Protein AF-A0A920BIP7-F1 (afdb_monomer)

pLDDT: mean 94.24, std 6.57, range [60.81, 98.56]

Secondary structure (DSSP, 8-state):
------SS----EEEBTTS-EEEE-BTT-EEEE-TTS-EEEE--SSS-EEEEEE-SSSS-EEEEEETTTTEEEEEE-SSPBPPPSS--

Structure (mmCIF, N/CA/C/O backbone):
data_AF-A0A920BIP7-F1
#
_entry.id   AF-A0A920BIP7-F1
#
loop_
_atom_site.group_PDB
_atom_site.id
_atom_site.type_symbol
_atom_site.label_atom_id
_atom_site.label_alt_id
_atom_site.label_comp_id
_atom_site.label_asym_id
_atom_site.label_entity_id
_atom_site.label_seq_id
_atom_site.pdbx_PDB_ins_code
_atom_site.Cartn_x
_atom_site.Cartn_y
_atom_site.Cartn_z
_atom_site.occupancy
_atom_site.B_iso_or_equiv
_atom_site.auth_seq_id
_atom_site.auth_comp_id
_atom_site.auth_asym_id
_atom_site.auth_atom_id
_atom_site.pdbx_PDB_model_num
ATOM 1 N N . MET A 1 1 ? -1.315 -20.746 -9.113 1.00 84.62 1 MET A N 1
ATOM 2 C CA . MET A 1 1 ? -1.366 -19.789 -10.241 1.00 84.62 1 MET A CA 1
ATOM 3 C C . MET A 1 1 ? -0.736 -18.488 -9.761 1.00 84.62 1 MET A C 1
ATOM 5 O O . MET A 1 1 ? -0.963 -18.146 -8.609 1.00 84.62 1 MET A O 1
ATOM 9 N N . CYS A 1 2 ? 0.095 -17.826 -10.571 1.00 92.94 2 CYS A N 1
ATOM 10 C CA . CYS A 1 2 ? 0.644 -16.502 -10.246 1.00 92.94 2 CYS A CA 1
ATOM 11 C C . CYS A 1 2 ? -0.359 -15.426 -10.695 1.00 92.94 2 CYS A C 1
ATOM 13 O O . CYS A 1 2 ? -0.813 -15.502 -11.834 1.00 92.94 2 CYS A O 1
ATOM 15 N N . VAL A 1 3 ? -0.724 -14.488 -9.812 1.00 93.44 3 VAL A N 1
ATOM 16 C CA . VAL A 1 3 ? -1.743 -13.450 -10.087 1.00 93.44 3 VAL A CA 1
ATOM 17 C C . VAL A 1 3 ? -1.115 -12.161 -10.626 1.00 93.44 3 VAL A C 1
ATOM 19 O O . VAL A 1 3 ? -1.668 -11.545 -11.530 1.00 93.44 3 VAL A O 1
ATOM 22 N N . ALA A 1 4 ? 0.054 -11.783 -10.108 1.00 93.81 4 ALA A N 1
ATOM 23 C CA . ALA A 1 4 ? 0.807 -10.608 -10.529 1.00 93.81 4 ALA A CA 1
ATOM 24 C C . ALA A 1 4 ? 2.298 -10.792 -10.207 1.00 93.81 4 ALA A C 1
ATOM 26 O O . ALA A 1 4 ? 2.657 -11.488 -9.255 1.00 93.81 4 ALA A O 1
ATOM 27 N N . ASN A 1 5 ? 3.162 -10.148 -10.984 1.00 92.69 5 ASN A N 1
ATOM 28 C CA . ASN A 1 5 ? 4.588 -10.014 -10.714 1.00 92.69 5 ASN A CA 1
ATOM 29 C C . ASN A 1 5 ? 5.023 -8.577 -11.004 1.00 92.69 5 ASN A C 1
ATOM 31 O O . ASN A 1 5 ? 4.370 -7.862 -11.761 1.00 92.69 5 ASN A O 1
ATOM 35 N N . THR A 1 6 ? 6.141 -8.165 -10.422 1.00 89.19 6 THR A N 1
ATOM 36 C CA . THR A 1 6 ? 6.735 -6.854 -10.688 1.00 89.19 6 THR A CA 1
ATOM 37 C C . THR A 1 6 ? 8.170 -7.038 -11.178 1.00 89.19 6 THR A C 1
ATOM 39 O O . THR A 1 6 ? 8.720 -8.142 -11.114 1.00 89.19 6 THR A O 1
ATOM 42 N N . LEU A 1 7 ? 8.753 -5.989 -11.766 1.00 80.94 7 LEU A N 1
ATOM 43 C CA . LEU A 1 7 ? 10.174 -5.998 -12.141 1.00 80.94 7 LEU A CA 1
ATOM 44 C C . LEU A 1 7 ? 11.081 -5.793 -10.915 1.00 80.94 7 LEU A C 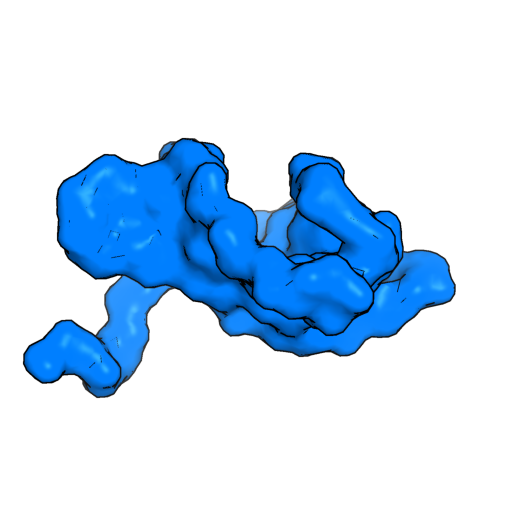1
ATOM 46 O O . LEU A 1 7 ? 12.272 -6.099 -10.972 1.00 80.94 7 LEU A O 1
ATOM 50 N N . ALA A 1 8 ? 10.516 -5.273 -9.826 1.00 83.88 8 ALA A N 1
ATOM 51 C CA . ALA A 1 8 ? 11.121 -5.170 -8.507 1.00 83.88 8 ALA A CA 1
ATOM 52 C C . ALA A 1 8 ? 10.638 -6.315 -7.584 1.00 83.88 8 ALA A C 1
ATOM 54 O O . ALA A 1 8 ? 10.180 -7.361 -8.046 1.00 83.88 8 ALA A O 1
ATOM 55 N N . SER A 1 9 ? 10.779 -6.124 -6.269 1.00 92.88 9 SER A N 1
ATOM 56 C CA . SER A 1 9 ? 10.263 -7.039 -5.244 1.00 92.88 9 SER A CA 1
ATOM 57 C C . SER A 1 9 ? 8.988 -6.493 -4.607 1.00 92.88 9 SER A C 1
ATOM 59 O O . SER A 1 9 ? 8.760 -5.284 -4.577 1.00 92.88 9 SER A O 1
ATOM 61 N N . LEU A 1 10 ? 8.195 -7.403 -4.048 1.00 97.00 10 LEU A N 1
ATOM 62 C CA . LEU A 1 10 ? 7.120 -7.082 -3.115 1.00 97.00 10 LEU A CA 1
ATOM 63 C C . LEU A 1 10 ? 7.689 -7.004 -1.695 1.00 97.00 10 LEU A C 1
ATOM 65 O O . LEU A 1 10 ? 8.585 -7.779 -1.353 1.00 97.00 10 LEU A O 1
ATOM 69 N N . ASP A 1 11 ? 7.169 -6.078 -0.897 1.00 97.19 11 ASP A N 1
ATOM 70 C CA . ASP A 1 11 ? 7.548 -5.880 0.502 1.00 97.19 11 ASP A CA 1
ATOM 71 C C . ASP A 1 11 ? 6.345 -6.200 1.414 1.00 97.19 11 ASP A C 1
ATOM 73 O O . ASP A 1 11 ? 5.881 -7.343 1.435 1.00 97.19 11 ASP A O 1
ATOM 77 N N . SER A 1 12 ? 5.804 -5.219 2.141 1.00 98.06 12 SER A N 1
ATOM 78 C CA . SER A 1 12 ? 4.683 -5.418 3.067 1.00 98.06 12 SER A CA 1
ATOM 79 C C . SER A 1 12 ? 3.311 -5.259 2.400 1.00 98.06 12 SER A C 1
ATOM 81 O O . SER A 1 12 ? 3.196 -4.831 1.250 1.00 98.06 12 SER A O 1
ATOM 83 N N . MET A 1 13 ? 2.243 -5.605 3.125 1.00 98.38 13 MET A N 1
ATOM 84 C CA . MET A 1 13 ? 0.871 -5.573 2.612 1.00 98.38 13 MET A CA 1
ATOM 85 C C . MET A 1 13 ? -0.169 -5.263 3.692 1.00 98.38 13 MET A C 1
ATOM 87 O O . MET A 1 13 ? 0.027 -5.581 4.864 1.00 98.38 13 MET A O 1
ATOM 91 N N . ALA A 1 14 ? -1.308 -4.730 3.257 1.00 98.25 14 ALA A N 1
ATOM 92 C CA . ALA A 1 14 ? -2.537 -4.602 4.031 1.00 98.25 14 ALA A CA 1
ATOM 93 C C . ALA A 1 14 ? -3.730 -5.136 3.226 1.00 98.25 14 ALA A C 1
ATOM 95 O O . ALA A 1 14 ? -3.652 -5.310 2.009 1.00 98.25 14 ALA A O 1
ATOM 96 N N . ILE A 1 15 ? -4.836 -5.411 3.915 1.00 98.00 15 ILE A N 1
ATOM 97 C CA . ILE A 1 15 ? -6.054 -5.970 3.322 1.00 98.00 15 ILE A CA 1
ATOM 98 C C . ILE A 1 15 ? -7.184 -4.954 3.459 1.00 98.00 15 ILE A C 1
ATOM 100 O O . ILE A 1 15 ? -7.332 -4.334 4.511 1.00 98.00 15 ILE A O 1
ATOM 104 N N . GLU A 1 16 ? -7.964 -4.772 2.402 1.00 97.00 16 GLU A N 1
ATOM 105 C CA . GLU A 1 16 ? -9.216 -4.015 2.437 1.00 97.00 16 GLU A CA 1
ATOM 106 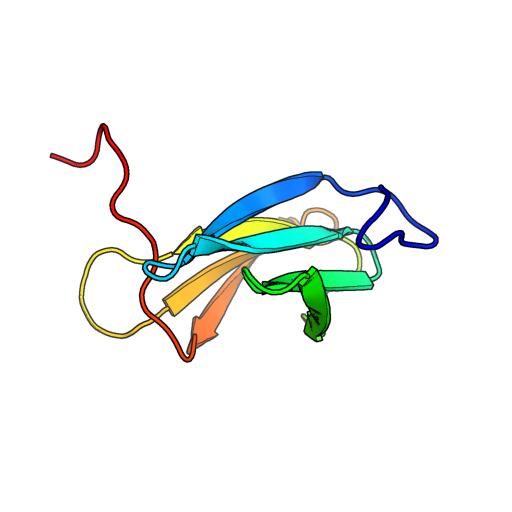C C . GLU A 1 16 ? -10.359 -4.885 2.981 1.00 97.00 16 GLU A C 1
ATOM 108 O O . GLU A 1 16 ? -10.292 -6.113 2.962 1.00 97.00 16 GLU A O 1
ATOM 113 N N . ALA A 1 17 ? -11.444 -4.269 3.448 1.00 95.25 17 ALA A N 1
ATOM 114 C CA . ALA A 1 17 ? -12.569 -4.981 4.057 1.00 95.25 17 ALA A CA 1
ATOM 115 C C . ALA A 1 17 ? -13.251 -6.002 3.119 1.00 95.25 17 ALA A C 1
ATOM 117 O O . ALA A 1 17 ? -13.856 -6.958 3.599 1.00 95.25 17 ALA A O 1
ATOM 118 N N . ASP A 1 18 ? -13.145 -5.826 1.797 1.00 96.44 18 ASP A N 1
ATOM 119 C CA . ASP A 1 18 ? -13.687 -6.752 0.791 1.00 96.44 18 ASP A CA 1
ATOM 120 C C . ASP A 1 18 ? -12.734 -7.908 0.422 1.00 96.44 18 ASP A C 1
ATOM 122 O O . ASP A 1 18 ? -13.081 -8.762 -0.395 1.00 96.44 18 ASP A O 1
ATOM 126 N N . GLY A 1 19 ? -11.547 -7.960 1.035 1.00 97.62 19 GLY A N 1
ATOM 127 C CA . GLY A 1 19 ? -10.518 -8.962 0.762 1.00 97.62 19 GLY A CA 1
ATOM 128 C C . GLY A 1 19 ? -9.517 -8.573 -0.328 1.00 97.62 19 GLY A C 1
ATOM 129 O O . GLY A 1 19 ? -8.641 -9.380 -0.642 1.00 97.62 19 GLY A O 1
ATOM 130 N N . THR A 1 20 ? -9.600 -7.366 -0.892 1.00 98.44 20 THR A N 1
ATOM 131 C CA . THR A 1 20 ? -8.565 -6.836 -1.790 1.00 98.44 20 THR A CA 1
ATOM 132 C C . THR A 1 20 ? -7.228 -6.735 -1.055 1.00 98.44 20 THR A C 1
ATOM 134 O O . THR A 1 20 ? -7.137 -6.206 0.055 1.00 98.44 20 THR A O 1
ATOM 137 N N . VAL A 1 21 ? -6.171 -7.246 -1.682 1.00 98.44 21 VAL A N 1
ATOM 138 C CA . VAL A 1 21 ? -4.804 -7.232 -1.158 1.00 98.44 21 VAL A CA 1
ATOM 139 C C . VAL A 1 21 ? -4.070 -6.020 -1.717 1.00 98.44 21 VAL A C 1
ATOM 141 O O . VAL A 1 21 ? -3.945 -5.883 -2.933 1.00 98.44 21 VAL A O 1
ATOM 144 N N . VAL A 1 22 ? -3.541 -5.165 -0.846 1.00 98.56 22 VAL A N 1
ATOM 145 C CA . VAL A 1 22 ? -2.740 -3.999 -1.233 1.00 98.56 22 VAL A CA 1
ATOM 146 C C . VAL A 1 22 ? -1.307 -4.224 -0.785 1.00 98.56 22 VAL A C 1
ATOM 148 O O . VAL A 1 22 ? -1.035 -4.356 0.405 1.00 98.56 22 VAL A O 1
ATOM 151 N N . VAL A 1 23 ? -0.388 -4.289 -1.742 1.00 98.50 23 VAL A N 1
ATOM 152 C CA . VAL A 1 23 ? 1.012 -4.660 -1.524 1.00 98.50 23 VAL A CA 1
ATOM 153 C C . VAL A 1 23 ? 1.913 -3.489 -1.878 1.00 98.50 23 VAL A C 1
ATOM 155 O O . VAL A 1 23 ? 1.808 -2.931 -2.967 1.00 98.50 23 VAL A O 1
ATOM 158 N N . ALA A 1 24 ? 2.839 -3.140 -0.994 1.00 98.31 24 ALA A N 1
ATOM 159 C CA . ALA A 1 24 ? 3.930 -2.240 -1.324 1.00 98.31 24 ALA A CA 1
ATOM 160 C C . ALA A 1 24 ? 4.912 -2.938 -2.278 1.00 98.31 24 ALA A C 1
ATOM 162 O O . ALA A 1 24 ? 5.482 -3.983 -1.961 1.00 98.31 24 ALA A O 1
ATOM 163 N N . ALA A 1 25 ? 5.094 -2.366 -3.465 1.00 97.31 25 ALA A N 1
ATOM 164 C CA . ALA A 1 25 ? 5.847 -2.947 -4.572 1.00 97.31 25 ALA A CA 1
ATOM 165 C C . ALA A 1 25 ? 7.143 -2.171 -4.870 1.00 97.31 25 ALA A C 1
ATOM 167 O O . ALA A 1 25 ? 7.539 -2.006 -6.026 1.00 97.31 25 ALA A O 1
ATOM 168 N N . LEU A 1 26 ? 7.810 -1.658 -3.828 1.00 96.75 26 LEU A N 1
ATOM 169 C CA . LEU A 1 26 ? 9.067 -0.910 -3.910 1.00 96.75 26 LEU A CA 1
ATOM 170 C C . LEU A 1 26 ? 9.009 0.239 -4.926 1.00 96.75 26 LEU A C 1
ATOM 172 O O . LEU A 1 26 ? 8.470 1.304 -4.636 1.00 96.75 26 LEU A O 1
ATOM 176 N N . ARG A 1 27 ? 9.596 0.040 -6.110 1.00 95.69 27 ARG A N 1
ATOM 177 C CA . ARG A 1 27 ? 9.707 1.060 -7.163 1.00 95.69 27 ARG A CA 1
ATOM 178 C C . ARG A 1 27 ? 8.426 1.215 -7.981 1.00 95.69 27 ARG A C 1
ATOM 180 O O . ARG A 1 27 ? 8.285 2.214 -8.681 1.00 95.69 27 ARG A O 1
ATOM 187 N N . ASP A 1 28 ? 7.522 0.245 -7.889 1.00 95.75 28 ASP A N 1
ATOM 188 C CA . ASP A 1 28 ? 6.297 0.185 -8.686 1.00 95.75 28 ASP A CA 1
ATOM 189 C C . ASP A 1 28 ? 5.087 0.813 -7.960 1.00 95.75 28 ASP A C 1
ATOM 191 O O . ASP A 1 28 ? 4.007 0.919 -8.537 1.00 95.75 28 ASP A O 1
ATOM 195 N N . GLY A 1 29 ? 5.259 1.287 -6.718 1.00 96.69 29 GLY A N 1
ATOM 196 C CA . GLY A 1 29 ? 4.192 1.899 -5.920 1.00 96.69 29 GLY A CA 1
ATOM 197 C C . GLY A 1 29 ? 3.418 0.871 -5.097 1.00 96.69 29 GLY A C 1
ATOM 198 O O . GLY A 1 29 ? 4.026 0.079 -4.377 1.00 96.69 29 GLY A O 1
ATOM 199 N N . LEU A 1 30 ? 2.086 0.892 -5.182 1.00 98.06 30 LEU A N 1
ATOM 200 C CA . LEU A 1 30 ? 1.207 -0.098 -4.556 1.00 98.06 30 LEU A CA 1
ATOM 201 C C . LEU A 1 30 ? 0.573 -0.997 -5.617 1.00 98.06 30 LEU A C 1
ATOM 203 O O . LEU A 1 30 ? -0.084 -0.508 -6.528 1.00 98.06 30 LEU A O 1
ATOM 207 N N . LEU A 1 31 ? 0.717 -2.308 -5.472 1.00 98.25 31 LEU A N 1
ATOM 208 C CA . LEU A 1 31 ? -0.017 -3.305 -6.244 1.00 98.25 31 LEU A CA 1
ATOM 209 C C . LEU A 1 31 ? -1.338 -3.623 -5.530 1.00 98.25 31 LEU A C 1
ATOM 211 O O . LEU A 1 31 ? -1.326 -4.090 -4.393 1.00 98.25 31 LEU A O 1
ATOM 215 N N . VAL A 1 32 ? -2.467 -3.404 -6.198 1.00 98.31 32 VAL A N 1
ATOM 216 C CA . VAL A 1 32 ? -3.819 -3.647 -5.674 1.00 98.31 32 VAL A CA 1
ATOM 217 C C . VAL A 1 32 ? -4.412 -4.859 -6.384 1.00 98.31 32 VAL A C 1
ATOM 219 O O . VAL A 1 32 ? -4.669 -4.805 -7.584 1.00 98.31 32 VAL A O 1
ATOM 222 N N . VAL A 1 33 ? -4.630 -5.956 -5.658 1.00 98.38 33 VAL A N 1
ATOM 223 C CA . VAL A 1 33 ? -5.130 -7.234 -6.190 1.00 98.38 33 VAL A CA 1
ATOM 224 C C . VAL A 1 33 ? -6.513 -7.527 -5.624 1.00 98.38 33 VAL A C 1
ATOM 226 O O . VAL A 1 33 ? -6.669 -7.732 -4.422 1.00 98.38 33 VAL A O 1
ATOM 229 N N . ARG A 1 34 ? -7.521 -7.575 -6.493 1.00 97.94 34 ARG A N 1
ATOM 230 C CA . ARG A 1 34 ? -8.917 -7.838 -6.123 1.00 97.94 34 ARG A CA 1
ATOM 231 C C . ARG A 1 34 ? -9.171 -9.334 -5.903 1.00 97.94 34 ARG A C 1
ATOM 233 O O . ARG A 1 34 ? -8.426 -10.161 -6.437 1.00 97.94 34 ARG A O 1
ATOM 240 N N . PRO A 1 35 ? -10.251 -9.709 -5.188 1.00 97.38 35 PRO A N 1
ATOM 241 C CA . PRO A 1 35 ? -10.595 -11.114 -4.945 1.00 97.38 35 PRO A CA 1
ATOM 242 C C . PRO A 1 35 ? -10.799 -11.961 -6.211 1.00 97.38 35 PRO A C 1
ATOM 244 O O . PRO A 1 35 ? -10.606 -13.174 -6.175 1.00 97.38 35 PRO A O 1
ATOM 247 N N . ASP A 1 36 ? -11.165 -11.340 -7.335 1.00 96.94 36 ASP A N 1
ATOM 248 C CA . ASP A 1 36 ? -11.313 -12.008 -8.634 1.00 96.94 36 ASP A CA 1
ATOM 249 C C . ASP A 1 36 ? -9.976 -12.238 -9.371 1.00 96.94 36 ASP A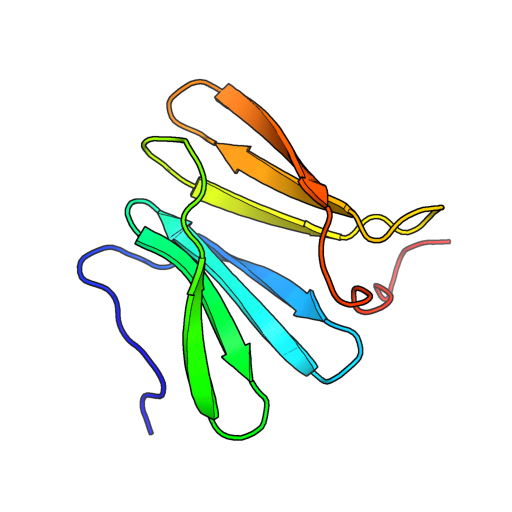 C 1
ATOM 251 O O . ASP A 1 36 ? -9.954 -12.837 -10.447 1.00 96.94 36 ASP A O 1
ATOM 255 N N . GLY A 1 37 ? -8.858 -11.785 -8.795 1.00 96.38 37 GLY A N 1
ATOM 256 C CA . GLY A 1 37 ? -7.513 -11.888 -9.356 1.00 96.38 37 GLY A CA 1
ATOM 257 C C . GLY A 1 37 ? -7.133 -10.755 -10.313 1.00 96.38 37 GLY A C 1
ATOM 258 O O . GLY A 1 37 ? -5.996 -10.719 -10.787 1.00 96.38 37 GLY A O 1
ATOM 259 N N . SER A 1 38 ? -8.035 -9.814 -10.601 1.00 97.75 38 SER A N 1
ATOM 260 C CA . SER A 1 38 ? -7.677 -8.610 -11.352 1.00 97.75 38 SER A CA 1
ATOM 261 C C . SER A 1 38 ? -6.805 -7.681 -10.500 1.00 97.75 38 SER A C 1
ATOM 263 O O . SER A 1 38 ? -6.965 -7.596 -9.280 1.00 97.75 38 SER A O 1
ATOM 265 N N . HIS A 1 39 ? -5.854 -6.987 -11.128 1.00 97.75 39 HIS A N 1
ATOM 266 C CA . HIS A 1 39 ? -4.924 -6.126 -10.405 1.00 97.75 39 HIS A CA 1
ATOM 267 C C . HIS A 1 39 ? -4.511 -4.886 -11.193 1.00 97.75 39 HIS A C 1
ATOM 269 O O . HIS A 1 39 ? -4.536 -4.873 -12.424 1.00 97.75 39 HIS A O 1
ATOM 275 N N . ASP A 1 40 ? -4.098 -3.859 -10.458 1.00 97.25 40 ASP A N 1
ATOM 276 C CA . ASP A 1 40 ? -3.519 -2.628 -10.986 1.00 97.25 40 ASP A CA 1
ATOM 277 C C . ASP A 1 40 ? -2.447 -2.076 -10.040 1.00 97.25 40 ASP A C 1
ATOM 279 O O . ASP A 1 40 ? -2.346 -2.485 -8.882 1.00 97.25 40 ASP A O 1
ATOM 283 N N . PHE A 1 41 ? -1.624 -1.164 -10.558 1.00 96.38 41 PHE A N 1
ATOM 284 C CA . PHE A 1 41 ? -0.638 -0.439 -9.767 1.00 96.38 41 PHE A CA 1
ATOM 285 C C . PHE A 1 41 ? -1.111 0.990 -9.530 1.00 96.38 41 PHE A C 1
ATOM 287 O O . PHE A 1 41 ? -1.357 1.740 -10.478 1.00 96.38 41 PHE A O 1
ATOM 294 N N . LEU A 1 42 ? -1.154 1.387 -8.263 1.00 97.00 42 LEU A N 1
ATOM 295 C CA . LEU A 1 42 ? -1.306 2.770 -7.857 1.00 97.00 42 LEU A CA 1
ATOM 296 C C . LEU A 1 42 ? 0.076 3.382 -7.634 1.00 97.00 42 LEU A C 1
ATOM 298 O O . LEU A 1 42 ? 0.858 2.938 -6.790 1.00 97.00 42 LEU A O 1
ATOM 302 N N . ARG A 1 43 ? 0.363 4.451 -8.374 1.00 95.69 43 ARG A N 1
ATOM 303 C CA . ARG A 1 43 ? 1.586 5.223 -8.181 1.00 95.69 43 ARG A CA 1
ATOM 304 C C . ARG A 1 43 ? 1.516 5.994 -6.865 1.00 95.69 43 ARG A C 1
ATOM 306 O O . ARG A 1 43 ? 0.548 6.702 -6.609 1.00 95.69 43 ARG A O 1
ATOM 313 N N . VAL A 1 44 ? 2.588 5.905 -6.090 1.00 96.00 44 VAL A N 1
ATOM 314 C CA . VAL A 1 44 ? 2.834 6.749 -4.920 1.00 96.00 44 VAL A CA 1
ATOM 315 C C . VAL A 1 44 ? 4.124 7.512 -5.178 1.00 96.00 44 VAL A C 1
ATOM 317 O O . VAL A 1 44 ? 5.077 6.953 -5.727 1.00 96.00 44 VAL A O 1
ATOM 320 N N . ASP A 1 45 ? 4.150 8.792 -4.826 1.00 93.31 45 ASP A N 1
ATOM 321 C CA . ASP A 1 45 ? 5.352 9.600 -4.972 1.00 93.31 45 ASP A CA 1
ATOM 322 C C . ASP A 1 45 ? 6.412 9.143 -3.971 1.00 93.31 45 ASP A C 1
ATOM 324 O O . ASP A 1 45 ? 6.222 9.188 -2.758 1.00 93.31 45 ASP A O 1
ATOM 328 N N . GLY A 1 46 ? 7.535 8.673 -4.503 1.00 92.75 46 GLY A N 1
ATOM 329 C CA . GLY A 1 46 ? 8.612 8.127 -3.698 1.00 92.75 46 GLY A CA 1
ATOM 330 C C . GLY A 1 46 ? 9.435 7.103 -4.475 1.00 92.75 46 GLY A C 1
ATOM 331 O O . GLY A 1 46 ? 8.903 6.411 -5.343 1.00 92.75 46 GLY A O 1
ATOM 332 N N . PRO A 1 47 ? 10.747 7.008 -4.221 1.00 93.94 47 PRO A N 1
ATOM 333 C CA . PRO A 1 47 ? 11.597 6.027 -4.887 1.00 93.94 47 PRO A CA 1
ATOM 334 C C . PRO A 1 47 ? 11.476 4.601 -4.322 1.00 93.94 47 PRO A C 1
ATOM 336 O O . PRO A 1 47 ? 11.749 3.668 -5.082 1.00 93.94 47 PRO A O 1
ATOM 339 N N . LEU A 1 48 ? 11.129 4.409 -3.037 1.00 97.06 48 LEU A N 1
ATOM 340 C CA . LEU A 1 48 ? 10.974 3.080 -2.423 1.00 97.06 48 LEU A CA 1
ATOM 341 C C . LEU A 1 48 ? 9.783 3.013 -1.458 1.00 97.06 48 LEU A C 1
ATOM 343 O O . LEU A 1 48 ? 9.900 3.364 -0.285 1.00 97.06 48 LEU A O 1
ATOM 347 N N . ILE A 1 49 ? 8.663 2.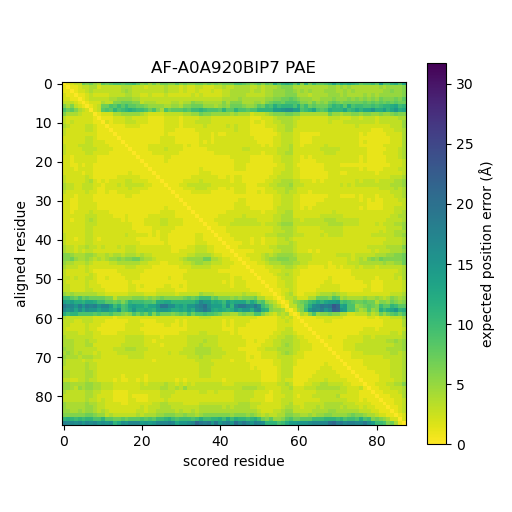483 -1.945 1.00 98.25 49 ILE A N 1
ATOM 348 C CA . ILE A 1 49 ? 7.453 2.233 -1.157 1.00 98.25 49 ILE A CA 1
ATOM 349 C C . ILE A 1 49 ? 7.535 0.857 -0.500 1.00 98.25 49 ILE A C 1
ATOM 351 O O . ILE A 1 49 ? 7.648 -0.151 -1.195 1.00 98.25 49 ILE A O 1
ATOM 355 N N . THR A 1 50 ? 7.486 0.803 0.829 1.00 98.19 50 THR A N 1
ATOM 356 C CA . THR A 1 50 ? 7.815 -0.427 1.578 1.00 98.19 50 THR A CA 1
ATOM 357 C C . THR A 1 50 ? 6.675 -0.979 2.425 1.00 98.19 50 THR A C 1
ATOM 359 O O . THR A 1 50 ? 6.626 -2.182 2.673 1.00 98.19 50 THR A O 1
ATOM 362 N N . ASN A 1 51 ? 5.724 -0.146 2.848 1.00 98.50 51 ASN A N 1
ATOM 363 C CA . ASN A 1 51 ? 4.610 -0.577 3.688 1.00 98.50 51 ASN A CA 1
ATOM 364 C C . ASN A 1 51 ? 3.356 0.253 3.434 1.00 98.50 51 ASN A C 1
ATOM 366 O O . ASN A 1 51 ? 3.434 1.380 2.945 1.00 98.50 51 ASN A O 1
ATOM 370 N N . VAL A 1 52 ? 2.210 -0.318 3.784 1.00 98.44 52 VAL A N 1
ATOM 371 C CA . VAL A 1 52 ? 0.895 0.306 3.703 1.00 98.44 52 VAL A CA 1
ATOM 372 C C . VAL A 1 52 ? 0.055 -0.144 4.896 1.00 98.44 52 VAL A C 1
ATOM 374 O O . VAL A 1 52 ? 0.073 -1.313 5.272 1.00 98.44 52 VAL A O 1
ATOM 377 N N . ALA A 1 53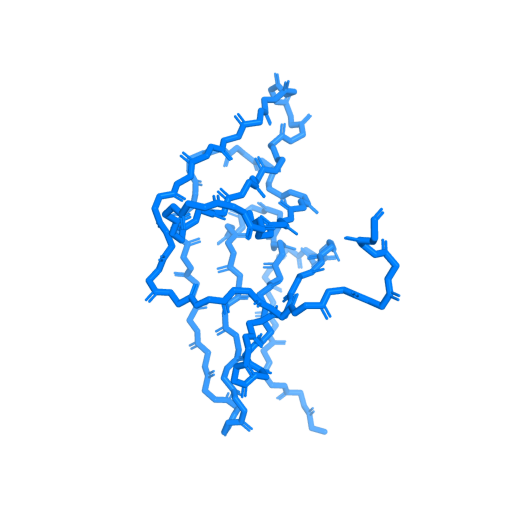 ? -0.688 0.781 5.493 1.00 97.50 53 ALA A N 1
ATOM 378 C CA . ALA A 1 53 ? -1.643 0.509 6.557 1.00 97.50 53 ALA A CA 1
ATOM 379 C C . ALA A 1 53 ? -2.865 1.416 6.411 1.00 97.50 53 ALA A C 1
ATOM 381 O O . ALA A 1 53 ? -2.753 2.553 5.958 1.00 97.50 53 ALA A O 1
ATOM 382 N N . PHE A 1 54 ? -4.032 0.929 6.820 1.00 96.38 54 PHE A N 1
ATOM 383 C CA . PHE A 1 54 ? -5.272 1.700 6.763 1.00 96.38 54 PHE A CA 1
ATOM 384 C C . PHE A 1 54 ? -5.588 2.337 8.115 1.00 96.38 54 PHE A C 1
ATOM 386 O O . PHE A 1 54 ? -5.400 1.709 9.160 1.00 96.38 54 PHE A O 1
ATOM 393 N N . SER A 1 55 ? -6.072 3.583 8.091 1.00 92.38 55 SER A N 1
ATOM 394 C CA . SER A 1 55 ? -6.620 4.240 9.280 1.00 92.38 55 SER A CA 1
ATOM 395 C C . SER A 1 55 ? -7.808 3.453 9.834 1.00 92.38 55 SER A C 1
ATOM 397 O O . SER A 1 55 ? -8.559 2.824 9.088 1.00 92.38 55 SER A O 1
ATOM 399 N N . ARG A 1 56 ? -7.982 3.517 11.157 1.00 83.56 56 ARG A N 1
ATOM 400 C CA . ARG A 1 56 ? -9.146 2.962 11.863 1.00 83.56 56 ARG A CA 1
ATOM 401 C C . ARG A 1 56 ? -10.221 3.997 12.170 1.00 83.56 56 ARG A C 1
ATOM 403 O O . ARG A 1 56 ? -11.369 3.624 12.382 1.00 83.56 56 ARG A O 1
ATOM 410 N N . GLU A 1 57 ? -9.848 5.269 12.239 1.00 77.62 57 GLU A N 1
ATOM 411 C CA . GLU A 1 57 ? -10.740 6.347 12.655 1.00 77.62 57 GLU A CA 1
ATOM 412 C C . GLU A 1 57 ? -10.860 7.397 11.551 1.00 77.62 57 GLU A C 1
ATOM 414 O O . GLU A 1 57 ? -9.864 7.772 10.926 1.00 77.62 57 GLU A O 1
ATOM 419 N N . GLY A 1 58 ? -12.085 7.887 11.349 1.00 72.50 58 GLY A N 1
ATOM 420 C CA . GLY A 1 58 ? -12.383 8.976 10.422 1.00 72.50 58 GLY A CA 1
ATOM 421 C C . GLY A 1 58 ? -12.438 8.548 8.956 1.00 72.50 58 GLY A C 1
ATOM 422 O O . GLY A 1 58 ? -13.043 7.531 8.616 1.00 72.50 58 GLY A O 1
ATOM 423 N N . ASP A 1 59 ? -11.853 9.384 8.100 1.00 72.44 59 ASP A N 1
ATOM 424 C CA . ASP A 1 59 ? -11.853 9.213 6.649 1.00 72.44 59 ASP A CA 1
ATOM 425 C C . ASP A 1 59 ? -11.014 7.996 6.232 1.00 72.44 59 ASP A C 1
ATOM 427 O O . ASP A 1 59 ? -10.041 7.624 6.895 1.00 72.44 59 ASP A O 1
ATOM 431 N N . ASN A 1 60 ? -11.378 7.371 5.109 1.00 90.19 60 ASN A N 1
ATOM 432 C CA . ASN A 1 60 ? -10.605 6.271 4.542 1.00 90.19 60 ASN A CA 1
ATOM 433 C C . ASN A 1 60 ? -9.217 6.803 4.139 1.00 90.19 60 ASN A C 1
ATOM 435 O O . ASN A 1 60 ? -9.063 7.430 3.095 1.00 90.19 60 ASN A O 1
ATOM 439 N N . VAL A 1 61 ? -8.210 6.575 4.980 1.00 96.06 61 VAL A N 1
ATOM 440 C CA . VAL A 1 61 ? -6.827 7.020 4.761 1.00 96.06 61 VAL A CA 1
ATOM 441 C C . VAL A 1 61 ? -5.904 5.811 4.713 1.00 96.06 61 VAL A C 1
ATOM 443 O O . VAL A 1 61 ? -5.992 4.919 5.560 1.00 96.06 61 VAL A O 1
ATOM 446 N N . ALA A 1 62 ? -4.989 5.807 3.745 1.00 97.38 62 ALA A N 1
ATOM 447 C CA . ALA A 1 62 ? -3.864 4.884 3.702 1.00 97.38 62 ALA A CA 1
ATOM 448 C C . ALA A 1 62 ? -2.576 5.610 4.109 1.00 97.38 62 ALA A C 1
ATOM 450 O O . ALA A 1 62 ? -2.208 6.627 3.517 1.00 97.38 62 ALA A O 1
ATOM 451 N N . TYR A 1 63 ? -1.889 5.064 5.110 1.00 97.56 63 TYR A N 1
ATOM 452 C CA . TYR A 1 63 ? -0.545 5.455 5.517 1.00 97.56 63 TYR A CA 1
ATOM 453 C C . TYR A 1 63 ? 0.472 4.571 4.814 1.00 97.56 63 TYR A C 1
ATOM 455 O O . TYR A 1 63 ? 0.380 3.347 4.871 1.00 97.56 63 TYR A O 1
ATOM 463 N N . ILE A 1 64 ? 1.442 5.188 4.154 1.00 98.44 64 ILE A N 1
ATOM 464 C CA . ILE A 1 64 ? 2.384 4.519 3.265 1.00 98.44 64 ILE A CA 1
ATOM 465 C C . ILE A 1 64 ? 3.794 4.935 3.662 1.00 98.44 64 ILE A C 1
ATOM 467 O O . ILE A 1 64 ? 4.100 6.127 3.728 1.00 98.44 64 ILE A O 1
ATOM 471 N N . THR A 1 65 ? 4.663 3.966 3.935 1.00 98.56 65 THR A N 1
ATOM 472 C CA . THR A 1 65 ? 6.065 4.265 4.241 1.00 98.56 65 THR A CA 1
ATOM 473 C C . THR A 1 65 ? 6.877 4.348 2.961 1.00 98.56 65 THR A C 1
ATOM 475 O O . THR A 1 65 ? 6.898 3.416 2.154 1.00 98.56 65 THR A O 1
ATOM 478 N N . GLU A 1 66 ? 7.601 5.450 2.813 1.00 97.56 66 GLU A N 1
ATOM 479 C CA . GLU A 1 66 ? 8.619 5.629 1.791 1.00 97.56 66 GLU A CA 1
ATOM 480 C C . GLU A 1 66 ? 9.988 5.576 2.484 1.00 97.56 66 GLU A C 1
ATOM 482 O O . GLU A 1 66 ? 10.340 6.423 3.311 1.00 97.56 66 GLU A O 1
ATOM 487 N N . SER A 1 67 ? 10.746 4.518 2.202 1.00 97.19 67 SER A N 1
ATOM 488 C CA . SER A 1 67 ? 11.939 4.188 2.980 1.00 97.19 67 SER A CA 1
ATOM 489 C C . SER A 1 67 ? 13.191 4.942 2.548 1.00 97.19 67 SER A C 1
ATOM 491 O O . SER A 1 67 ? 14.100 5.063 3.368 1.00 97.19 67 SER A O 1
ATOM 493 N N . ALA A 1 68 ? 13.309 5.396 1.297 1.00 96.81 68 ALA A N 1
ATOM 494 C CA . ALA A 1 68 ? 14.566 5.994 0.846 1.00 96.81 68 ALA A CA 1
ATOM 495 C C . ALA A 1 68 ? 14.737 7.433 1.349 1.00 96.81 68 ALA A C 1
ATOM 497 O O . ALA A 1 68 ? 15.858 7.861 1.615 1.00 96.81 68 ALA A O 1
ATOM 498 N N . LEU A 1 69 ? 13.636 8.174 1.465 1.00 97.06 69 LEU A N 1
ATOM 499 C CA . LEU A 1 69 ? 13.569 9.523 2.025 1.00 97.06 69 LEU A CA 1
ATOM 500 C C . LEU A 1 69 ? 13.165 9.501 3.505 1.00 97.06 69 LEU A C 1
ATOM 502 O O . LEU A 1 69 ? 13.301 10.519 4.179 1.00 97.06 69 LEU A O 1
ATOM 506 N N . GLY A 1 70 ? 12.691 8.360 4.018 1.00 97.44 70 GLY A N 1
ATOM 507 C CA . GLY A 1 70 ? 12.293 8.207 5.418 1.00 97.44 70 GLY A CA 1
ATOM 508 C C . GLY A 1 70 ? 11.010 8.969 5.740 1.00 97.44 70 GLY A C 1
ATOM 509 O O . GLY A 1 70 ? 10.908 9.592 6.795 1.00 97.44 70 GLY A O 1
ATOM 510 N N . SER A 1 71 ? 10.051 8.957 4.814 1.00 97.75 71 SER A N 1
ATOM 511 C CA . SER A 1 71 ? 8.804 9.712 4.929 1.00 97.75 71 SER A CA 1
ATOM 512 C C . SER A 1 71 ? 7.591 8.798 5.110 1.00 97.75 71 SER A C 1
ATOM 514 O O . SER A 1 71 ? 7.577 7.647 4.672 1.00 97.75 71 SER A O 1
ATOM 516 N N . LEU A 1 72 ? 6.567 9.321 5.787 1.00 97.88 72 LEU A N 1
ATOM 517 C CA . LEU A 1 72 ? 5.263 8.683 5.929 1.00 97.88 72 LEU A CA 1
ATOM 518 C C . LEU A 1 72 ? 4.242 9.500 5.136 1.00 97.88 72 LEU A C 1
ATOM 520 O O . LEU A 1 72 ? 3.953 10.645 5.483 1.00 97.88 72 LEU A O 1
ATOM 524 N N . VAL A 1 73 ? 3.726 8.913 4.064 1.00 97.25 73 VAL A N 1
ATOM 525 C CA . VAL A 1 73 ? 2.742 9.530 3.175 1.00 97.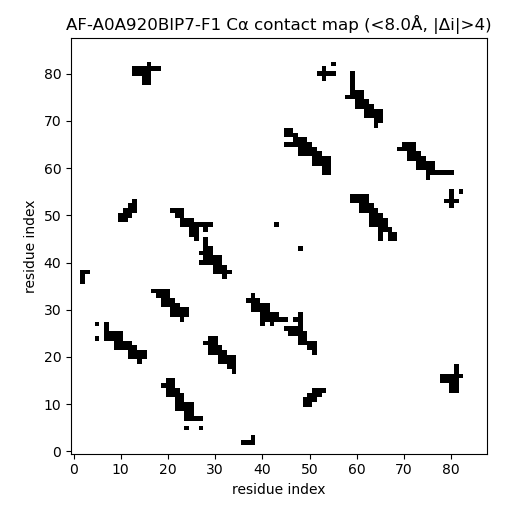25 73 VAL A CA 1
ATOM 526 C C . VAL A 1 73 ? 1.347 9.121 3.636 1.00 97.25 73 VAL A C 1
ATOM 528 O O . VAL A 1 73 ? 1.112 7.951 3.920 1.00 97.25 73 VAL A O 1
ATOM 531 N N . ALA A 1 74 ? 0.418 10.071 3.704 1.00 96.25 74 ALA A N 1
ATOM 532 C CA . ALA A 1 74 ? -0.995 9.801 3.938 1.00 96.25 74 ALA A CA 1
ATOM 533 C C . ALA A 1 74 ? -1.787 10.208 2.695 1.00 96.25 74 ALA A C 1
ATOM 535 O O . ALA A 1 74 ? -1.632 11.332 2.212 1.00 96.25 74 ALA A O 1
ATOM 536 N N . ILE A 1 75 ? -2.616 9.303 2.180 1.00 95.94 75 ILE A N 1
ATOM 537 C CA . ILE A 1 75 ? -3.497 9.568 1.038 1.00 95.94 75 ILE A CA 1
ATOM 538 C C . ILE A 1 75 ? -4.934 9.200 1.376 1.00 95.94 75 ILE A C 1
ATOM 540 O O . ILE A 1 75 ? -5.177 8.284 2.163 1.00 95.94 75 ILE A O 1
ATOM 544 N N . GLU A 1 76 ? -5.881 9.884 0.739 1.00 95.88 76 GLU A N 1
ATOM 545 C CA . GLU A 1 76 ? -7.262 9.415 0.698 1.00 95.88 76 GLU A CA 1
ATOM 546 C C . GLU A 1 76 ? -7.303 8.060 -0.020 1.00 95.88 76 GLU A C 1
ATOM 548 O O . GLU A 1 76 ? -6.714 7.876 -1.089 1.00 95.88 76 GLU A O 1
ATOM 553 N N . TRP A 1 77 ? -7.979 7.099 0.595 1.00 96.44 77 TRP A N 1
ATOM 554 C CA . TRP A 1 77 ? -8.144 5.749 0.092 1.00 96.44 77 TRP A CA 1
ATOM 555 C C . TRP A 1 77 ? -9.621 5.503 -0.232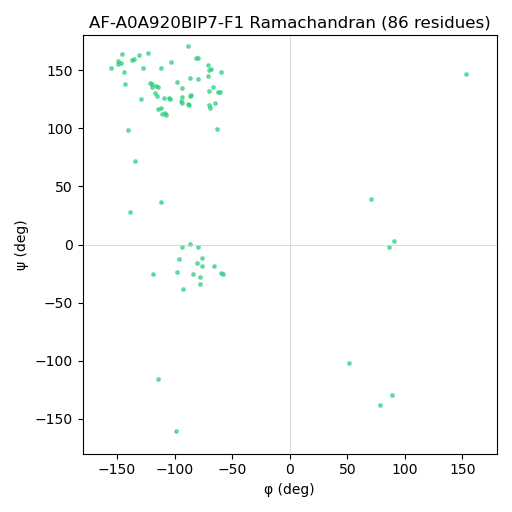 1.00 96.44 77 TRP A C 1
ATOM 557 O O . TRP A 1 77 ? -10.496 5.853 0.552 1.00 96.44 77 TRP A O 1
ATOM 567 N N . PRO A 1 78 ? -9.965 4.894 -1.375 1.00 93.94 78 PRO A N 1
ATOM 568 C CA . PRO A 1 78 ? -11.362 4.824 -1.807 1.00 93.94 78 PRO A CA 1
ATOM 569 C C . PRO A 1 78 ? -12.212 3.781 -1.061 1.00 93.94 78 PRO A C 1
ATOM 571 O O . PRO A 1 78 ? -13.427 3.749 -1.247 1.00 93.94 78 PRO A O 1
ATOM 574 N N . ARG A 1 79 ? -11.603 2.880 -0.282 1.00 92.50 79 ARG A N 1
ATOM 575 C CA . ARG A 1 79 ? -12.275 1.729 0.349 1.00 92.50 79 ARG A CA 1
ATOM 576 C C . ARG A 1 79 ? -11.844 1.584 1.807 1.00 92.50 79 ARG A C 1
ATOM 578 O O . ARG A 1 79 ? -10.816 2.108 2.207 1.00 92.50 79 ARG A O 1
ATOM 585 N N . SER A 1 80 ? -12.628 0.892 2.623 1.00 94.38 80 SER A N 1
ATOM 586 C CA . SER A 1 80 ? -12.267 0.695 4.031 1.00 94.38 80 SER A CA 1
ATOM 587 C C . SER A 1 80 ? -11.229 -0.417 4.188 1.00 94.38 80 SER A C 1
ATOM 589 O O . SER A 1 80 ? -11.290 -1.434 3.495 1.00 94.38 80 SER A O 1
ATOM 591 N N . GLY A 1 81 ? -10.289 -0.235 5.115 1.00 95.19 81 GLY A N 1
ATOM 592 C CA . GLY A 1 81 ? -9.337 -1.274 5.509 1.00 95.19 81 GLY A CA 1
ATOM 593 C C . GLY A 1 81 ? -9.995 -2.406 6.300 1.00 95.19 81 GLY A C 1
ATOM 594 O O . GLY A 1 81 ? -11.019 -2.205 6.952 1.00 95.19 81 GLY A O 1
ATOM 595 N N . LEU A 1 82 ? -9.398 -3.597 6.263 1.00 95.00 82 LEU A N 1
ATOM 596 C CA . LEU A 1 82 ? -9.787 -4.717 7.115 1.00 95.00 82 LEU A CA 1
ATOM 597 C C . LEU A 1 82 ? -9.475 -4.400 8.584 1.00 95.00 82 LEU A C 1
ATOM 599 O O . LEU A 1 82 ? -8.381 -3.941 8.920 1.00 95.00 82 LEU A O 1
ATOM 603 N N . GLU A 1 83 ? -10.415 -4.709 9.475 1.00 92.38 83 GLU A N 1
ATOM 604 C CA . GLU A 1 83 ? -10.186 -4.634 10.913 1.00 92.38 83 GLU A CA 1
ATOM 605 C C . GLU A 1 83 ? -9.130 -5.661 11.357 1.00 92.38 83 GLU A C 1
ATOM 607 O O . GLU A 1 83 ? -9.264 -6.866 11.143 1.00 92.38 83 GLU A O 1
ATOM 612 N N 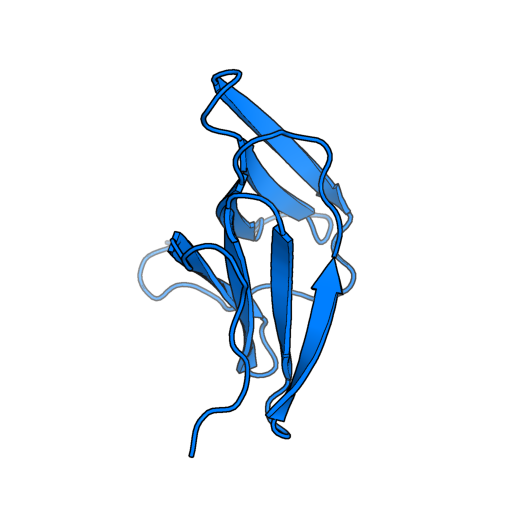. LEU A 1 84 ? -8.054 -5.171 11.979 1.00 91.81 84 LEU A N 1
ATOM 613 C CA . LEU A 1 84 ? -6.994 -6.020 12.518 1.00 91.81 84 LEU A CA 1
ATOM 614 C C . LEU A 1 84 ? -7.476 -6.795 13.750 1.00 91.81 84 LEU A C 1
ATOM 616 O O . LEU A 1 84 ? -8.276 -6.308 14.538 1.00 91.81 84 LEU A O 1
ATOM 620 N N . ALA A 1 85 ? -6.910 -7.982 13.969 1.00 93.06 85 ALA A N 1
ATOM 621 C CA . ALA A 1 85 ? -7.277 -8.839 15.100 1.00 93.06 85 ALA A CA 1
ATOM 622 C C . ALA A 1 85 ? -6.915 -8.258 16.487 1.00 93.06 85 ALA A C 1
ATOM 624 O O . ALA A 1 85 ? -7.449 -8.717 17.495 1.00 93.06 85 ALA A O 1
ATOM 625 N N . TYR A 1 86 ? -6.001 -7.280 16.548 1.00 90.00 86 TYR A N 1
ATOM 626 C CA . TYR A 1 86 ? -5.452 -6.718 17.790 1.00 90.00 86 TYR A CA 1
ATOM 627 C C . TYR A 1 86 ? -5.415 -5.191 17.738 1.00 90.00 86 TYR A C 1
ATOM 629 O O . TYR A 1 86 ? -4.361 -4.579 17.580 1.00 90.00 86 TYR A O 1
ATOM 637 N N . SER A 1 87 ? -6.583 -4.576 17.827 1.00 78.00 87 SER A N 1
ATOM 638 C CA . SER A 1 87 ? -6.753 -3.137 17.605 1.00 78.00 87 SER A CA 1
ATOM 639 C C . SER A 1 87 ? -7.713 -2.482 18.600 1.00 78.00 87 SER A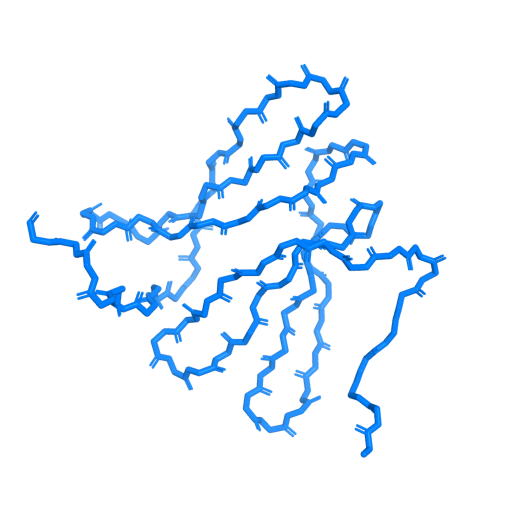 C 1
ATOM 641 O O . SER A 1 87 ? -8.398 -1.518 18.254 1.00 78.00 87 SER A O 1
ATOM 643 N N . CYS A 1 88 ? -7.790 -3.080 19.789 1.00 60.81 88 CYS A N 1
ATOM 644 C CA . CYS A 1 88 ? -8.596 -2.650 20.925 1.00 60.81 88 CYS A CA 1
ATOM 645 C C . CYS A 1 88 ? -7.970 -1.450 21.637 1.00 60.81 88 CYS A C 1
ATOM 647 O O . CYS A 1 88 ? -6.726 -1.461 21.797 1.00 60.81 88 CYS A O 1
#

Nearest PDB structures (foldseek):
  6tjh-assembly2_B  TM=6.149E-01  e=2.643E-02  synthetic construct
  6zqf-assembly1_UL  TM=7.362E-01  e=1.389E-01  Saccharomyces cerevisiae S288C
  5wlc-assembly1_LQ  TM=7.362E-01  e=1.389E-01  Saccharomyces cerevisiae BY4741
  8cyi-assembly1_B  TM=5.440E-01  e=4.198E-01  Homo sapiens
  6lt0-assembly1_D  TM=5.473E-01  e=1.975E+00  Homo sapiens

Foldseek 3Di:
DDLDDDPADWAEWFAFQQGWIWIFRFQQAIWTAHPVSDIDTDDDPENTWHYWDFDPDDFTWIWIAHPPVRDIDIDHDPGHTHDDPPDD

Sequence (88 aa):
MCVANTLASLDSMAIEADGTVVVAALRDGLLVVRPDGSHDFLRVDGPLITNVAFSREGDNVAYITESALGSLVAIEWPRSGLELAYSC

Mean predicted aligned error: 3.08 Å

Radius of gyration: 12.66 Å; Cα contacts (8 Å, |Δi|>4): 200; chains: 1; bounding box: 28×30×33 Å

Solvent-accessible surface area (backbone atoms only — not comparable to full-atom values): 5138 Å² total; per-residue (Å²): 135,88,75,79,85,69,98,60,56,77,64,33,62,37,47,30,63,85,58,27,39,37,29,12,24,26,73,62,16,31,38,40,35,39,80,88,52,54,68,51,67,48,84,53,97,57,78,27,24,43,33,44,44,58,53,91,66,88,68,44,31,34,42,30,36,26,66,78,84,70,42,78,46,77,42,87,38,100,59,57,46,44,86,65,97,84,76,129